Protein AF-A0A6B3QCB6-F1 (afdb_monomer)

Secondary structure (DSSP, 8-state):
-HHHHHHHHHTTS-SSHHHHHHHHHHHHHHHHHHHHHHHHHHHHH----HHHHHHHHHHHHHH-HHHHHHHHHHHHHHHHHHHT-HHHHHHTHHHHHHHHHHHHHHHHHHHHHHHHHHT-

Foldseek 3Di:
DVLVVVLVVLVVDDDCVSVVSNVVSVVVVLLVVQLVLQLVVCVVPDPDDPVVSSVVSSVLCVVDVPLSVQLSVQLVVLVVVCVVPVVCVVPPSVVSSNVSNCVSCVVVVVVVVVVVVVVD

Radius of gyration: 16.86 Å; Cα contacts (8 Å, |Δi|>4): 66; chains: 1; bounding box: 40×39×40 Å

Organism: Enterococcus faecium (NCBI:txid1352)

pLDDT: mean 80.67, std 6.33, range [48.75, 90.5]

Mean predicted aligned error: 8.14 Å

Structure (mmCIF, N/CA/C/O backbone):
data_AF-A0A6B3QCB6-F1
#
_entry.id   AF-A0A6B3QCB6-F1
#
loop_
_atom_site.group_PDB
_atom_site.id
_atom_site.type_symbol
_atom_site.label_atom_id
_atom_site.label_alt_id
_atom_site.label_comp_id
_atom_site.label_asym_id
_atom_site.label_entity_id
_atom_site.label_seq_id
_atom_site.pdbx_PDB_ins_code
_atom_site.Cartn_x
_atom_site.Cartn_y
_atom_site.Cartn_z
_atom_site.occupancy
_atom_site.B_iso_or_equiv
_atom_site.auth_seq_id
_atom_site.auth_comp_id
_atom_site.auth_asym_id
_atom_site.auth_atom_id
_atom_site.pdbx_PDB_model_num
ATOM 1 N N . ALA A 1 1 ? 2.250 -4.844 12.069 1.00 67.50 1 ALA A N 1
ATOM 2 C CA . ALA A 1 1 ? 1.835 -5.451 13.354 1.00 67.50 1 ALA A CA 1
ATOM 3 C C . ALA A 1 1 ? 1.395 -4.399 14.375 1.00 67.50 1 ALA A C 1
ATOM 5 O O . ALA A 1 1 ? 0.248 -4.438 14.794 1.00 67.50 1 ALA A O 1
ATOM 6 N N . LEU A 1 2 ? 2.254 -3.433 14.731 1.00 82.25 2 LEU A N 1
ATOM 7 C CA . LEU A 1 2 ? 1.966 -2.456 15.793 1.00 82.25 2 LEU A CA 1
ATOM 8 C C . LEU A 1 2 ? 0.733 -1.569 15.508 1.00 82.25 2 LEU A C 1
ATOM 10 O O . LEU A 1 2 ? -0.134 -1.428 16.361 1.00 82.25 2 LEU A O 1
ATOM 14 N N . LEU A 1 3 ? 0.603 -1.032 14.290 1.00 80.50 3 LEU A N 1
ATOM 15 C CA . LEU A 1 3 ? -0.561 -0.228 13.876 1.00 80.50 3 LEU A CA 1
ATOM 16 C C . LEU A 1 3 ? -1.867 -1.034 13.843 1.00 80.50 3 LEU A C 1
ATOM 18 O O . LEU A 1 3 ? -2.883 -0.580 14.351 1.00 80.50 3 LEU A O 1
ATOM 22 N N . SER A 1 4 ? -1.828 -2.253 13.302 1.00 82.81 4 SER A N 1
ATOM 23 C CA . SER A 1 4 ? -2.994 -3.143 13.228 1.00 82.81 4 SER A CA 1
ATOM 24 C C . SER A 1 4 ? -3.510 -3.539 14.615 1.00 82.81 4 SER A C 1
ATOM 26 O O . SER A 1 4 ? -4.715 -3.633 14.822 1.00 82.81 4 SER A O 1
ATOM 28 N N . TYR A 1 5 ? -2.606 -3.734 15.579 1.00 85.69 5 TYR A N 1
ATOM 29 C CA . TYR A 1 5 ? -2.975 -4.005 16.967 1.00 85.69 5 TYR A CA 1
ATOM 30 C C . TYR A 1 5 ? -3.605 -2.781 17.645 1.00 85.69 5 TYR A C 1
ATOM 32 O O . TYR A 1 5 ? -4.627 -2.905 18.314 1.00 85.69 5 TYR A O 1
ATOM 40 N N . ASN A 1 6 ? -3.052 -1.585 17.414 1.00 87.31 6 ASN A N 1
ATOM 41 C CA . ASN A 1 6 ? -3.654 -0.344 17.905 1.00 87.31 6 ASN A CA 1
ATOM 42 C C . ASN A 1 6 ? -5.047 -0.099 17.306 1.00 87.31 6 ASN A C 1
ATOM 44 O O . ASN A 1 6 ? -5.932 0.363 18.018 1.00 87.31 6 ASN A O 1
ATOM 48 N N . LEU A 1 7 ? -5.272 -0.471 16.041 1.00 85.06 7 LEU A N 1
ATOM 49 C CA . LEU A 1 7 ? -6.598 -0.404 15.417 1.00 85.06 7 LEU A CA 1
ATOM 50 C C . LEU A 1 7 ? -7.582 -1.363 16.103 1.00 85.06 7 LEU A C 1
ATOM 52 O O . LEU A 1 7 ? -8.694 -0.972 16.439 1.00 85.06 7 LEU A O 1
ATOM 56 N N . TYR A 1 8 ? -7.154 -2.596 16.394 1.00 87.19 8 TYR A N 1
ATOM 57 C CA . TYR A 1 8 ? -7.971 -3.565 17.132 1.00 87.19 8 TYR A CA 1
ATOM 58 C C . TYR A 1 8 ? -8.364 -3.077 18.537 1.00 87.19 8 TYR A C 1
ATOM 60 O O . TYR A 1 8 ? -9.485 -3.317 18.987 1.00 87.19 8 TYR A O 1
ATOM 68 N N . LEU A 1 9 ? -7.455 -2.393 19.238 1.00 85.31 9 LEU A N 1
ATOM 69 C CA . LEU A 1 9 ? -7.742 -1.798 20.546 1.00 85.31 9 LEU A CA 1
ATOM 70 C C . LEU A 1 9 ? -8.662 -0.577 20.441 1.00 85.31 9 LEU A C 1
ATOM 72 O O . LEU A 1 9 ? -9.546 -0.412 21.277 1.00 85.31 9 LEU A O 1
ATOM 76 N N . SER A 1 10 ? -8.479 0.255 19.416 1.00 86.31 10 SER A N 1
ATOM 77 C CA . SER A 1 10 ? -9.271 1.468 19.203 1.00 86.31 10 SER A CA 1
ATOM 78 C C . SER A 1 10 ? -10.761 1.159 18.998 1.00 86.31 10 SER A C 1
ATOM 80 O O . SER A 1 10 ? -11.603 1.774 19.651 1.00 86.31 10 SER A O 1
ATOM 82 N N . VAL A 1 11 ? -11.089 0.108 18.237 1.00 84.12 11 VAL A N 1
ATOM 83 C CA . VAL A 1 11 ? -12.475 -0.363 18.009 1.00 84.12 11 VAL A CA 1
ATOM 84 C C . VAL A 1 11 ? -13.202 -0.766 19.307 1.00 84.12 11 VAL A C 1
ATOM 86 O O . VAL A 1 11 ? -14.431 -0.781 19.356 1.00 84.12 11 VAL A O 1
ATOM 89 N N . GLN A 1 12 ? -12.473 -1.082 20.382 1.00 86.69 12 GLN A N 1
ATOM 90 C CA . GLN A 1 12 ? -13.058 -1.473 21.675 1.00 86.69 12 GLN A CA 1
ATOM 91 C C . GLN A 1 12 ? -13.422 -0.274 22.567 1.00 86.69 12 GLN A C 1
ATOM 93 O O . GLN A 1 12 ? -14.081 -0.443 23.598 1.00 86.69 12 GLN A O 1
ATOM 98 N N . ILE A 1 13 ? -13.008 0.939 22.199 1.00 84.44 13 ILE A N 1
ATOM 99 C CA . ILE A 1 13 ? -13.257 2.161 22.966 1.00 84.44 13 ILE A CA 1
ATOM 100 C C . ILE A 1 13 ? -14.680 2.667 22.681 1.00 84.44 13 ILE A C 1
ATOM 102 O O . ILE A 1 13 ? -15.103 2.790 21.536 1.00 84.44 13 ILE A O 1
ATOM 106 N N . LYS A 1 14 ? -15.434 3.012 23.731 1.00 75.12 14 LYS A N 1
ATOM 107 C CA . LYS A 1 14 ? -16.781 3.599 23.604 1.00 75.12 14 LYS A CA 1
ATOM 108 C C . LYS A 1 14 ? -16.694 5.118 23.419 1.00 75.12 14 LYS A C 1
ATOM 110 O O . LYS A 1 14 ? -16.008 5.784 24.189 1.00 75.12 14 LYS A O 1
ATOM 115 N N . GLY A 1 15 ? -17.426 5.683 22.457 1.00 82.06 15 GLY A N 1
ATOM 116 C CA . GLY A 1 15 ? -17.540 7.138 22.259 1.00 82.06 15 GLY A CA 1
ATOM 117 C C . GLY A 1 15 ? -17.580 7.541 20.785 1.00 82.06 15 GLY A C 1
ATOM 118 O O . GLY A 1 15 ? -17.820 6.701 19.939 1.00 82.06 15 GLY A O 1
ATOM 119 N N . LEU A 1 16 ? -17.347 8.817 20.460 1.00 81.75 16 LEU A N 1
ATOM 120 C CA . LEU A 1 16 ? -17.126 9.284 19.073 1.00 81.75 16 LEU A CA 1
ATOM 121 C C . LEU A 1 16 ? -15.632 9.378 18.717 1.00 81.75 16 LEU A C 1
ATOM 123 O O . LEU A 1 16 ? -15.2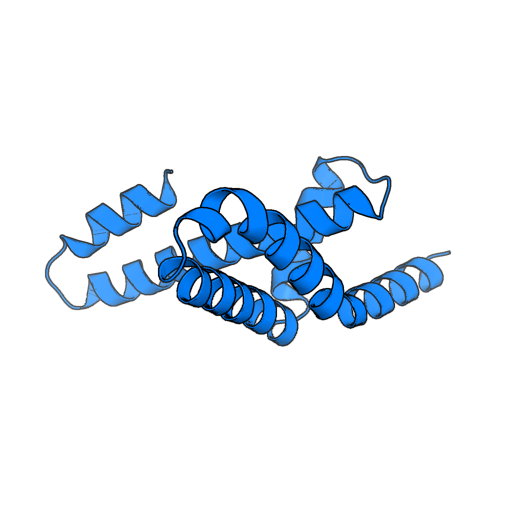66 9.383 17.548 1.00 81.75 16 LEU A O 1
ATOM 127 N N . ILE A 1 17 ? -14.764 9.430 19.733 1.00 82.75 17 ILE A N 1
ATOM 128 C CA . ILE A 1 17 ? -13.312 9.592 19.577 1.00 82.75 17 ILE A CA 1
ATOM 129 C C . ILE A 1 17 ? -12.679 8.365 18.900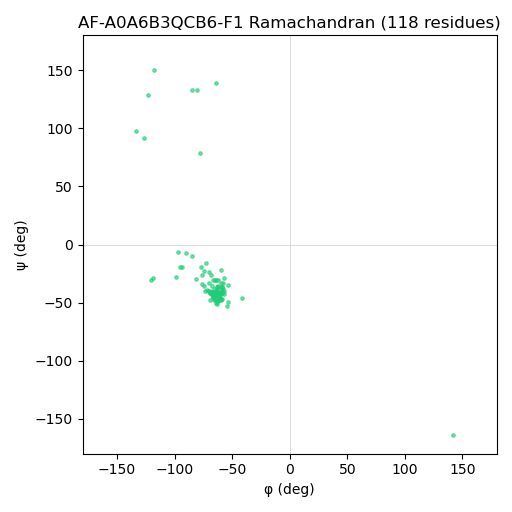 1.00 82.75 17 ILE A C 1
ATOM 131 O O . ILE A 1 17 ? -11.718 8.528 18.151 1.00 82.75 17 ILE A O 1
ATOM 135 N N . PHE A 1 18 ? -13.243 7.161 19.087 1.00 85.50 18 PHE A N 1
ATOM 136 C CA . PHE A 1 18 ? -12.735 5.953 18.421 1.00 85.50 18 PHE A CA 1
ATOM 137 C C . PHE A 1 18 ? -12.764 6.095 16.892 1.00 85.50 18 PHE A C 1
ATOM 139 O O . PHE A 1 18 ? -11.815 5.692 16.234 1.00 85.50 18 PHE A O 1
ATOM 146 N N . LEU A 1 19 ? -13.786 6.754 16.326 1.00 85.75 19 LEU A N 1
ATOM 147 C CA . LEU A 1 19 ? -13.911 6.948 14.879 1.00 85.75 19 LEU A CA 1
ATOM 148 C C . LEU A 1 19 ? -12.745 7.778 14.317 1.00 85.75 19 LEU A C 1
ATOM 150 O O . LEU A 1 19 ? -12.205 7.467 13.257 1.00 85.75 19 LEU A O 1
ATOM 154 N N . ALA A 1 20 ? -12.343 8.832 15.034 1.00 87.94 20 ALA A N 1
ATOM 155 C CA . ALA A 1 20 ? -11.233 9.688 14.624 1.00 87.94 20 ALA A CA 1
ATOM 156 C C . ALA A 1 20 ? -9.889 8.944 14.693 1.00 87.94 20 ALA A C 1
ATOM 158 O O . ALA A 1 20 ? -9.061 9.067 13.788 1.00 87.94 20 ALA A O 1
ATOM 159 N N . ILE A 1 21 ? -9.688 8.147 15.747 1.00 88.12 21 ILE A N 1
ATOM 160 C CA . ILE A 1 21 ? -8.482 7.330 15.927 1.00 88.12 21 ILE A CA 1
ATOM 161 C C . ILE A 1 21 ? -8.414 6.237 14.851 1.00 88.12 21 ILE A C 1
ATOM 163 O O . ILE A 1 21 ? -7.369 6.068 14.222 1.00 88.12 21 ILE A O 1
ATOM 167 N N . ASP A 1 22 ? -9.526 5.552 14.580 1.00 87.88 22 ASP A N 1
ATOM 168 C CA . ASP A 1 22 ? -9.623 4.517 13.548 1.00 87.88 22 ASP A CA 1
ATOM 169 C C . ASP A 1 22 ? -9.336 5.075 12.158 1.00 87.88 22 ASP A C 1
ATOM 171 O O . ASP A 1 22 ? -8.599 4.455 11.395 1.00 87.88 22 ASP A O 1
ATOM 175 N N . PHE A 1 23 ? -9.852 6.263 11.834 1.00 88.88 23 PHE A N 1
ATOM 176 C CA . PHE A 1 23 ? -9.572 6.917 10.557 1.00 88.88 23 PHE A CA 1
ATOM 177 C C . PHE A 1 23 ? -8.072 7.179 10.368 1.00 88.88 23 PHE A C 1
ATOM 179 O O . PHE A 1 23 ? -7.512 6.842 9.325 1.00 88.88 23 PHE A O 1
ATOM 186 N N . ILE A 1 24 ? -7.402 7.721 11.390 1.00 90.50 24 ILE A N 1
ATOM 187 C CA . ILE A 1 24 ? -5.954 7.977 11.365 1.00 90.50 24 ILE A CA 1
ATOM 188 C C . ILE A 1 24 ? -5.160 6.675 11.244 1.00 90.50 24 ILE A C 1
ATOM 190 O O . ILE A 1 24 ? -4.234 6.589 10.436 1.00 90.50 24 ILE A O 1
ATOM 194 N N . LEU A 1 25 ? -5.517 5.654 12.024 1.00 89.19 25 LEU A N 1
ATOM 195 C CA . LEU A 1 25 ? -4.825 4.367 12.015 1.00 89.19 25 LEU A CA 1
ATOM 196 C C . LEU A 1 25 ? -5.003 3.634 10.686 1.00 89.19 25 LEU A C 1
ATOM 198 O O . LEU A 1 25 ? -4.035 3.094 10.148 1.00 89.19 25 LEU A O 1
ATOM 202 N N . LEU A 1 26 ? -6.217 3.637 10.139 1.00 89.12 26 LEU A N 1
ATOM 203 C CA . LEU A 1 26 ? -6.525 3.022 8.854 1.00 89.12 26 LEU A CA 1
ATOM 204 C C . LEU A 1 26 ? -5.809 3.756 7.719 1.00 89.12 26 LEU A C 1
ATOM 206 O O . LEU A 1 26 ? -5.181 3.110 6.883 1.00 89.12 26 LEU A O 1
ATOM 210 N N . PHE A 1 27 ? -5.808 5.089 7.730 1.00 88.12 27 PHE A N 1
ATOM 211 C CA . PHE A 1 27 ? -5.057 5.886 6.762 1.00 88.12 27 PHE A CA 1
ATOM 212 C C . PHE A 1 27 ? -3.549 5.604 6.827 1.00 88.12 27 PHE A C 1
ATOM 214 O O . PHE A 1 27 ? -2.926 5.344 5.799 1.00 88.12 27 PHE A O 1
ATOM 221 N N . ALA A 1 28 ? -2.963 5.560 8.027 1.00 89.00 28 ALA A N 1
ATOM 222 C CA . ALA A 1 28 ? -1.553 5.215 8.208 1.00 89.00 28 ALA A CA 1
ATOM 223 C C . ALA A 1 28 ? -1.220 3.813 7.666 1.00 89.00 28 ALA A C 1
ATOM 225 O O . ALA A 1 28 ? -0.152 3.599 7.087 1.00 89.00 28 ALA A O 1
ATOM 226 N N . LEU A 1 29 ? -2.143 2.860 7.814 1.00 88.94 29 LEU A N 1
ATOM 227 C CA . LEU A 1 29 ? -1.990 1.499 7.307 1.00 88.94 29 LEU A CA 1
ATOM 228 C C . LEU A 1 29 ? -2.038 1.453 5.771 1.00 88.94 29 LEU A C 1
ATOM 230 O O . LEU A 1 29 ? -1.217 0.766 5.161 1.00 88.94 29 LEU A O 1
ATOM 234 N N . LEU A 1 30 ? -2.924 2.233 5.144 1.00 88.38 30 LEU A N 1
ATOM 235 C CA . LEU A 1 30 ? -2.965 2.396 3.685 1.00 88.38 30 LEU A CA 1
ATOM 236 C C . LEU A 1 30 ? -1.690 3.062 3.147 1.00 88.38 30 LEU A C 1
ATOM 238 O O . LEU A 1 30 ? -1.139 2.598 2.150 1.00 88.38 30 LEU A O 1
ATOM 242 N N . CYS A 1 31 ? -1.175 4.096 3.817 1.00 86.88 31 CYS A N 1
ATOM 243 C CA . CYS A 1 31 ? 0.085 4.742 3.438 1.00 86.88 31 CYS A CA 1
ATOM 244 C C . CYS A 1 31 ? 1.275 3.780 3.506 1.00 86.88 31 CYS A C 1
ATOM 246 O O . CYS A 1 31 ? 2.103 3.766 2.595 1.00 86.88 31 CYS A O 1
ATOM 248 N N . LEU A 1 32 ? 1.355 2.942 4.545 1.00 87.44 32 LEU A N 1
ATOM 249 C CA . LEU A 1 32 ? 2.382 1.900 4.634 1.00 87.44 32 LEU A CA 1
ATOM 250 C C . LEU A 1 32 ? 2.265 0.885 3.499 1.00 87.44 32 LEU A C 1
ATOM 252 O O . LEU A 1 32 ? 3.274 0.534 2.891 1.00 87.44 32 LEU A O 1
ATOM 256 N N . PHE A 1 33 ? 1.046 0.438 3.195 1.00 86.69 33 PHE A N 1
ATOM 257 C CA . PHE A 1 33 ? 0.810 -0.490 2.093 1.00 86.69 33 PHE A CA 1
ATOM 258 C C . PHE A 1 33 ? 1.226 0.110 0.743 1.00 86.69 33 PHE A C 1
ATOM 260 O O . PHE A 1 33 ? 1.930 -0.536 -0.028 1.00 86.69 33 PHE A O 1
ATOM 267 N N . ALA A 1 34 ? 0.857 1.363 0.471 1.00 85.62 34 ALA A N 1
ATOM 268 C CA . ALA A 1 34 ? 1.271 2.047 -0.749 1.00 85.62 34 ALA A CA 1
ATOM 269 C C . ALA A 1 34 ? 2.792 2.256 -0.806 1.00 85.62 34 ALA A C 1
ATOM 271 O O . ALA A 1 34 ? 3.394 2.007 -1.845 1.00 85.62 34 ALA A O 1
ATOM 272 N N . THR A 1 35 ? 3.424 2.642 0.309 1.00 85.69 35 THR A N 1
ATOM 273 C CA . THR A 1 35 ? 4.890 2.791 0.400 1.00 85.69 35 THR A CA 1
ATOM 274 C C . THR A 1 35 ? 5.591 1.485 0.046 1.00 85.69 35 THR A C 1
ATOM 276 O O . THR A 1 35 ? 6.571 1.498 -0.691 1.00 85.69 35 THR A O 1
ATOM 279 N N . TYR A 1 36 ? 5.076 0.354 0.531 1.00 85.69 36 TYR A N 1
ATOM 280 C CA . TYR A 1 36 ? 5.602 -0.964 0.190 1.00 85.69 36 TYR A CA 1
ATOM 281 C C . TYR A 1 36 ? 5.505 -1.250 -1.316 1.00 85.69 36 TYR A C 1
ATOM 283 O O . TYR A 1 36 ? 6.484 -1.695 -1.908 1.00 85.69 36 TYR A O 1
ATOM 291 N N . GLN A 1 37 ? 4.377 -0.923 -1.957 1.00 82.38 37 GLN A N 1
ATOM 292 C CA . GLN A 1 37 ? 4.245 -1.123 -3.403 1.00 82.38 37 GLN A CA 1
ATOM 293 C C . GLN A 1 37 ? 5.142 -0.205 -4.226 1.00 82.38 37 GLN A C 1
ATOM 295 O O . GLN A 1 37 ? 5.770 -0.677 -5.169 1.00 82.38 37 GLN A O 1
ATOM 300 N N . TYR A 1 38 ? 5.273 1.069 -3.854 1.00 82.81 38 TYR A N 1
ATOM 301 C CA . TYR A 1 38 ? 6.243 1.958 -4.497 1.00 82.81 38 TYR A CA 1
ATOM 302 C C . TYR A 1 38 ? 7.675 1.459 -4.307 1.00 82.81 38 TYR A C 1
ATOM 304 O O . TYR A 1 38 ? 8.434 1.438 -5.268 1.00 82.81 38 TYR A O 1
ATOM 312 N N . SER A 1 39 ? 8.019 0.977 -3.111 1.00 84.69 39 SER A N 1
ATOM 313 C CA . SER A 1 39 ? 9.334 0.403 -2.822 1.00 84.69 39 SER A CA 1
ATOM 314 C C . SER A 1 39 ? 9.636 -0.798 -3.710 1.00 84.69 39 SER A C 1
ATOM 316 O O . SER A 1 39 ? 10.740 -0.899 -4.226 1.00 84.69 39 SER A O 1
ATOM 318 N N . MET A 1 40 ? 8.667 -1.687 -3.923 1.00 80.81 40 MET A N 1
ATOM 319 C CA . MET A 1 40 ? 8.841 -2.863 -4.777 1.00 80.81 40 MET A CA 1
ATOM 320 C C . MET A 1 40 ? 9.058 -2.490 -6.253 1.00 80.81 40 MET A C 1
ATOM 322 O O . MET A 1 40 ? 9.867 -3.119 -6.934 1.00 80.81 40 MET A O 1
ATOM 326 N N . ILE A 1 41 ? 8.363 -1.459 -6.746 1.00 81.44 41 ILE A N 1
ATOM 327 C CA . ILE A 1 41 ? 8.538 -0.948 -8.115 1.00 81.44 41 ILE A CA 1
ATOM 328 C C . ILE A 1 41 ? 9.906 -0.274 -8.258 1.00 81.44 41 ILE A C 1
ATOM 330 O O . ILE A 1 41 ? 10.646 -0.593 -9.182 1.00 81.44 41 ILE A O 1
ATOM 334 N N . LEU A 1 42 ? 10.267 0.603 -7.317 1.00 80.75 42 LEU A N 1
ATOM 335 C CA . LEU A 1 42 ? 11.532 1.337 -7.345 1.00 80.75 42 LEU A CA 1
ATOM 336 C C . LEU A 1 42 ? 12.743 0.414 -7.274 1.00 80.75 42 LEU A C 1
ATOM 338 O O . LEU A 1 42 ? 13.706 0.638 -7.995 1.00 80.75 42 LEU A O 1
ATOM 342 N N . ASP A 1 43 ? 12.683 -0.621 -6.438 1.00 80.69 43 ASP A N 1
ATOM 343 C CA . ASP A 1 43 ? 13.763 -1.607 -6.298 1.00 80.69 43 ASP A CA 1
ATOM 344 C C . ASP A 1 43 ? 13.969 -2.411 -7.586 1.00 80.69 43 ASP A C 1
ATOM 346 O O . ASP A 1 43 ? 15.084 -2.803 -7.914 1.00 80.69 43 ASP A O 1
ATOM 350 N N . SER A 1 44 ? 12.894 -2.607 -8.355 1.00 76.75 44 SER A N 1
ATOM 351 C CA . SER A 1 44 ? 12.947 -3.319 -9.634 1.00 76.75 44 SER A CA 1
ATOM 352 C C . SER A 1 44 ? 13.529 -2.476 -10.775 1.00 76.75 44 SER A C 1
ATOM 354 O O . SER A 1 44 ? 13.927 -3.037 -11.794 1.00 76.75 44 SER A O 1
ATOM 356 N N . GLU A 1 45 ? 13.552 -1.147 -10.643 1.00 73.62 45 GLU A N 1
ATOM 357 C CA . GLU A 1 45 ? 13.814 -0.222 -11.758 1.00 73.62 45 GLU A CA 1
ATOM 358 C C . GLU A 1 4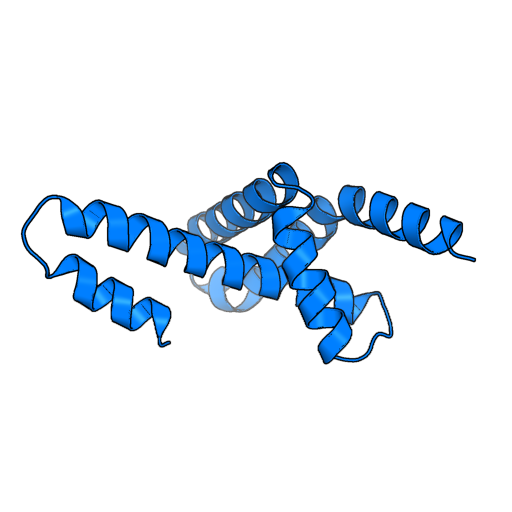5 ? 15.033 0.669 -11.551 1.00 73.62 45 GLU A C 1
ATOM 360 O O . GLU A 1 45 ? 15.707 1.010 -12.521 1.00 73.62 45 GLU A O 1
ATOM 365 N N . TYR A 1 46 ? 15.351 1.014 -10.305 1.00 73.44 46 TYR A N 1
ATOM 366 C CA . TYR A 1 46 ? 16.440 1.922 -9.984 1.00 73.44 46 TYR A CA 1
ATOM 367 C C . TYR A 1 46 ? 17.440 1.260 -9.037 1.00 73.44 46 TYR A C 1
ATOM 369 O O . TYR A 1 46 ? 17.095 0.796 -7.951 1.00 73.44 46 TYR A O 1
ATOM 377 N N . THR A 1 47 ? 18.722 1.306 -9.400 1.00 72.06 47 THR A N 1
ATOM 378 C CA . THR A 1 47 ? 19.820 0.867 -8.527 1.00 72.06 47 THR A CA 1
ATOM 379 C C . THR A 1 47 ? 20.106 1.944 -7.477 1.00 72.06 47 THR A C 1
ATOM 381 O O . THR A 1 47 ? 21.037 2.738 -7.609 1.00 72.06 47 THR A O 1
ATOM 384 N N . ILE A 1 48 ? 19.278 2.008 -6.434 1.00 78.38 48 ILE A N 1
ATOM 385 C CA . ILE A 1 48 ? 19.390 2.979 -5.335 1.00 78.38 48 ILE A CA 1
ATOM 386 C C . ILE A 1 48 ? 19.633 2.232 -4.018 1.00 78.38 48 ILE A C 1
ATOM 388 O O . ILE A 1 48 ? 19.187 1.107 -3.818 1.00 78.38 48 ILE A O 1
ATOM 392 N N . SER A 1 49 ? 20.343 2.858 -3.076 1.00 81.81 49 SER A N 1
ATOM 393 C CA . SER A 1 49 ? 20.502 2.298 -1.734 1.00 81.81 49 SER A CA 1
ATOM 394 C C . SER A 1 49 ? 19.155 2.203 -0.997 1.00 81.81 49 SER A C 1
ATOM 396 O O . SER A 1 49 ? 18.356 3.141 -1.006 1.00 81.81 49 SER A O 1
ATOM 398 N N . VAL A 1 50 ? 18.931 1.094 -0.282 1.00 77.75 50 VAL A N 1
ATOM 399 C CA . VAL A 1 50 ? 17.722 0.816 0.525 1.00 77.75 50 VAL A CA 1
ATOM 400 C C . VAL A 1 50 ? 17.196 2.022 1.337 1.00 77.75 50 VAL A C 1
ATOM 402 O O . VAL A 1 50 ? 15.991 2.278 1.296 1.00 77.75 50 VAL A O 1
ATOM 405 N N . PRO A 1 51 ? 18.027 2.810 2.059 1.00 79.25 51 PRO A N 1
ATOM 406 C CA . PRO A 1 51 ? 17.521 3.967 2.804 1.00 79.25 51 PRO A CA 1
ATOM 407 C C . PRO A 1 51 ? 16.992 5.097 1.911 1.00 79.25 51 PRO A C 1
ATOM 409 O O . PRO A 1 51 ? 16.022 5.759 2.284 1.00 79.25 51 PRO A O 1
ATOM 412 N N . ASN A 1 52 ? 17.600 5.336 0.748 1.00 81.88 52 ASN A N 1
ATOM 413 C CA . ASN A 1 52 ? 17.129 6.358 -0.188 1.00 81.88 52 ASN A CA 1
ATOM 414 C C . ASN A 1 52 ? 15.867 5.892 -0.916 1.00 81.88 52 ASN A C 1
ATOM 416 O O . ASN A 1 52 ? 14.944 6.682 -1.105 1.00 81.88 52 ASN A O 1
ATOM 420 N N . LEU A 1 53 ? 15.789 4.601 -1.224 1.00 83.06 53 LEU A N 1
ATOM 421 C CA . LEU A 1 53 ? 14.624 3.974 -1.830 1.00 83.06 53 LEU A CA 1
ATOM 422 C C . LEU A 1 53 ? 13.386 4.083 -0.934 1.00 83.06 53 LEU A C 1
ATOM 424 O O . LEU A 1 53 ? 12.325 4.501 -1.395 1.00 83.06 53 LEU A O 1
ATOM 428 N N . LEU A 1 54 ? 13.522 3.794 0.363 1.00 82.56 54 LEU A N 1
ATOM 429 C CA . LEU A 1 54 ? 12.436 3.941 1.339 1.00 82.56 54 LEU A CA 1
ATOM 430 C C . LEU A 1 54 ? 11.951 5.389 1.458 1.00 82.56 54 LEU A C 1
ATOM 432 O O . LEU A 1 54 ? 10.745 5.636 1.483 1.00 82.56 54 LEU A O 1
ATOM 436 N N . LYS A 1 55 ? 12.880 6.351 1.510 1.00 82.00 55 LYS A N 1
ATOM 437 C CA . LYS A 1 55 ? 12.538 7.780 1.560 1.00 82.00 55 LYS A CA 1
ATOM 438 C C . LYS A 1 55 ? 11.780 8.210 0.311 1.00 82.00 55 LYS A C 1
ATOM 440 O O . LYS A 1 55 ? 10.730 8.836 0.434 1.00 82.00 55 LYS A O 1
ATOM 445 N N . LEU A 1 56 ? 12.285 7.845 -0.867 1.00 83.19 56 LEU A N 1
ATOM 446 C CA . LEU A 1 56 ? 11.648 8.179 -2.134 1.00 83.19 56 LEU A CA 1
ATOM 447 C C . LEU A 1 56 ? 10.259 7.545 -2.215 1.00 83.19 56 LEU A C 1
ATOM 449 O O . LEU A 1 56 ? 9.289 8.250 -2.466 1.00 83.19 56 LEU A O 1
ATOM 453 N N . SER A 1 57 ? 10.131 6.262 -1.875 1.00 81.38 57 SER A N 1
ATOM 454 C CA . SER A 1 57 ? 8.848 5.543 -1.842 1.00 81.38 57 SER A CA 1
ATOM 455 C C . SER A 1 57 ? 7.829 6.201 -0.912 1.00 81.38 57 SER A C 1
ATOM 457 O O . SER A 1 57 ? 6.656 6.311 -1.257 1.00 81.38 57 SER A O 1
ATOM 459 N N . PHE A 1 58 ? 8.265 6.693 0.250 1.00 82.94 58 PHE A N 1
ATOM 460 C CA . PHE A 1 58 ? 7.387 7.410 1.173 1.00 82.94 58 PHE A CA 1
ATOM 461 C C . PHE A 1 58 ? 6.926 8.754 0.598 1.00 82.94 58 PHE A C 1
ATOM 463 O O . PHE A 1 58 ? 5.745 9.082 0.663 1.00 82.94 58 PHE A O 1
ATOM 470 N N . ILE A 1 59 ? 7.831 9.516 -0.019 1.00 84.12 59 ILE A N 1
ATOM 471 C CA . ILE A 1 59 ? 7.497 10.783 -0.690 1.00 84.12 59 ILE A CA 1
ATOM 472 C C . ILE A 1 59 ? 6.545 10.537 -1.869 1.00 84.12 59 ILE A C 1
ATOM 474 O O . ILE A 1 59 ? 5.609 11.305 -2.082 1.00 84.12 59 ILE A O 1
ATOM 478 N N . SER A 1 60 ? 6.723 9.425 -2.581 1.00 80.81 60 SER A N 1
ATOM 479 C CA . SER A 1 60 ? 5.900 9.002 -3.724 1.00 80.81 60 SER A CA 1
ATOM 480 C C . SER A 1 60 ? 4.424 8.858 -3.358 1.00 80.81 60 SER A C 1
ATOM 482 O O . SER A 1 60 ? 3.549 9.270 -4.119 1.00 80.81 60 SER A O 1
ATOM 484 N N . VAL A 1 61 ? 4.138 8.347 -2.153 1.00 80.69 61 VAL A N 1
ATOM 485 C CA . VAL A 1 61 ? 2.770 8.221 -1.622 1.00 80.69 61 VAL A CA 1
ATOM 486 C C . VAL A 1 61 ? 2.061 9.576 -1.548 1.00 80.69 61 VAL A C 1
ATOM 488 O O . VAL A 1 61 ? 0.866 9.651 -1.827 1.00 80.69 61 VAL A O 1
ATOM 491 N N . PHE A 1 62 ? 2.789 10.646 -1.221 1.00 80.31 62 PHE A N 1
ATOM 492 C CA . PHE A 1 62 ? 2.241 12.0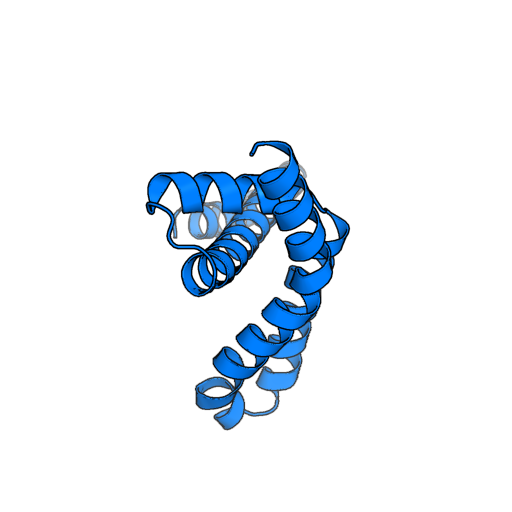03 -1.118 1.00 80.31 62 PHE A CA 1
ATOM 493 C C . PHE A 1 62 ? 2.377 12.819 -2.410 1.00 80.31 62 PHE A C 1
ATOM 495 O O . PHE A 1 62 ? 1.650 13.793 -2.586 1.00 80.31 62 PHE A O 1
ATOM 502 N N . SER A 1 63 ? 3.273 12.422 -3.316 1.00 77.81 63 SER A N 1
ATOM 503 C CA . SER A 1 63 ? 3.540 13.110 -4.585 1.00 77.81 63 SER A CA 1
ATOM 504 C C . SER A 1 63 ? 2.341 13.069 -5.537 1.00 77.81 63 SER A C 1
ATOM 506 O O . SER A 1 63 ? 2.003 14.083 -6.143 1.00 77.81 63 SER A O 1
ATOM 508 N N . SER A 1 64 ? 1.647 11.929 -5.633 1.00 75.94 64 SER A N 1
ATOM 509 C CA . SER A 1 64 ? 0.439 11.800 -6.456 1.00 75.94 64 SER A CA 1
ATOM 510 C C . SER A 1 64 ? -0.682 11.106 -5.690 1.00 75.94 64 SER A C 1
ATOM 512 O O . SER A 1 64 ? -0.777 9.877 -5.649 1.00 75.94 64 SER A O 1
ATOM 514 N N . PHE A 1 65 ? -1.595 11.909 -5.134 1.00 76.12 65 PHE A N 1
ATOM 515 C CA . PHE A 1 65 ? -2.790 11.402 -4.448 1.00 76.12 65 PHE A CA 1
ATOM 516 C C . PHE A 1 65 ? -3.681 10.551 -5.372 1.00 76.12 65 PHE A C 1
ATOM 518 O O . PHE A 1 65 ? -4.288 9.572 -4.939 1.00 76.12 65 PHE A O 1
ATOM 525 N N . SER A 1 66 ? -3.721 10.883 -6.668 1.00 76.75 66 SER A N 1
ATOM 526 C CA . SER A 1 66 ? -4.464 10.113 -7.674 1.00 76.75 66 SER A CA 1
ATOM 527 C C . SER A 1 66 ? -3.852 8.726 -7.890 1.00 76.75 66 SER A C 1
ATOM 529 O O . SER A 1 66 ? -4.571 7.725 -7.871 1.00 76.75 66 SER A O 1
ATOM 531 N N . SER A 1 67 ? -2.524 8.642 -8.028 1.00 78.62 67 SER A N 1
ATOM 532 C CA . SER A 1 67 ? -1.820 7.359 -8.163 1.00 78.62 67 SER A CA 1
ATOM 533 C C . SER A 1 67 ? -1.949 6.521 -6.892 1.00 78.62 67 SER A C 1
ATOM 535 O O . SER A 1 67 ? -2.245 5.330 -6.972 1.00 78.62 67 SER A O 1
ATOM 537 N N . PHE A 1 68 ? -1.841 7.152 -5.718 1.00 82.25 68 PHE A N 1
ATOM 538 C CA . PHE A 1 68 ? -2.101 6.512 -4.429 1.00 82.25 68 PHE A CA 1
ATOM 539 C C . PHE A 1 68 ? -3.492 5.863 -4.379 1.00 82.25 68 PHE A C 1
ATOM 541 O O . PHE A 1 68 ? -3.601 4.664 -4.120 1.00 82.25 68 PHE A O 1
ATOM 548 N N . LEU A 1 69 ? -4.556 6.610 -4.696 1.00 83.56 69 LEU A N 1
ATOM 549 C CA . LEU A 1 69 ? -5.918 6.068 -4.699 1.00 83.56 69 LEU A CA 1
ATOM 550 C C . LEU A 1 69 ? -6.086 4.912 -5.691 1.00 83.56 69 LEU A C 1
ATOM 552 O O . LEU A 1 69 ? -6.704 3.907 -5.344 1.00 83.56 69 LEU A O 1
ATOM 556 N N . LYS A 1 70 ? -5.520 5.012 -6.900 1.00 83.88 70 LYS A N 1
ATOM 557 C CA . LYS A 1 70 ? 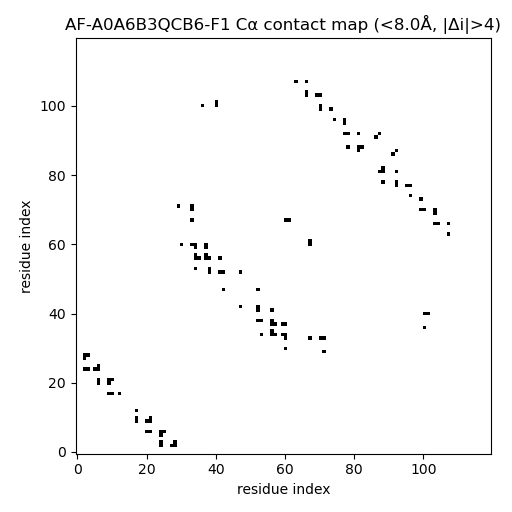-5.589 3.940 -7.911 1.00 83.88 70 LYS A CA 1
ATOM 558 C C . LYS A 1 70 ? -4.899 2.655 -7.451 1.00 83.88 70 LYS A C 1
ATOM 560 O O . LYS A 1 70 ? -5.426 1.570 -7.700 1.00 83.88 70 LYS A O 1
ATOM 565 N N . ILE A 1 71 ? -3.762 2.760 -6.761 1.00 84.06 71 ILE A N 1
ATOM 566 C CA . ILE A 1 71 ? -3.051 1.605 -6.191 1.00 84.06 71 ILE A CA 1
ATOM 567 C C . ILE A 1 71 ? -3.896 0.950 -5.094 1.00 84.06 71 ILE A C 1
ATOM 569 O O . ILE A 1 71 ? -4.101 -0.263 -5.122 1.00 84.06 71 ILE A O 1
ATOM 573 N N . ILE A 1 72 ? -4.441 1.740 -4.162 1.00 86.94 72 ILE A N 1
ATOM 574 C CA . ILE A 1 72 ? -5.269 1.217 -3.065 1.00 86.94 72 ILE A CA 1
ATOM 575 C C . ILE A 1 72 ? -6.549 0.561 -3.593 1.00 86.94 72 ILE A C 1
ATOM 577 O O . ILE A 1 72 ? -6.839 -0.588 -3.256 1.00 86.94 72 ILE A O 1
ATOM 581 N N . ILE A 1 73 ? -7.302 1.264 -4.442 1.00 87.56 73 ILE A N 1
ATOM 582 C CA . ILE A 1 73 ? -8.572 0.773 -4.992 1.00 87.56 73 ILE A CA 1
ATOM 583 C C . ILE A 1 73 ? -8.328 -0.447 -5.880 1.00 87.56 73 ILE A C 1
ATOM 585 O O . ILE A 1 73 ? -9.020 -1.451 -5.737 1.00 87.56 73 ILE A O 1
ATOM 589 N N . GLY A 1 74 ? -7.328 -0.399 -6.762 1.00 84.94 74 GLY A N 1
ATOM 590 C CA . GLY A 1 74 ? -7.013 -1.513 -7.650 1.00 84.94 74 GLY A CA 1
ATOM 591 C C . GLY A 1 74 ? -6.542 -2.759 -6.906 1.00 84.94 74 GLY A C 1
ATOM 592 O O . GLY A 1 74 ? -7.021 -3.854 -7.195 1.00 84.94 74 GLY A O 1
ATOM 593 N N . SER A 1 75 ? -5.706 -2.601 -5.876 1.00 84.44 75 SER A N 1
ATOM 594 C CA . SER A 1 75 ? -5.341 -3.704 -4.976 1.00 84.44 75 SER A CA 1
ATOM 595 C C . SER A 1 75 ? -6.571 -4.290 -4.268 1.00 84.44 75 SER A C 1
ATOM 597 O O . SER A 1 75 ? -6.731 -5.509 -4.201 1.00 84.44 75 SER A O 1
ATOM 599 N N . GLY A 1 76 ? -7.490 -3.435 -3.806 1.00 85.69 76 GLY A N 1
ATOM 600 C CA . GLY A 1 76 ? -8.760 -3.860 -3.213 1.00 85.69 76 GLY A CA 1
ATOM 601 C C . GLY A 1 76 ? -9.644 -4.653 -4.182 1.00 85.69 76 GLY A C 1
ATOM 602 O O . GLY A 1 76 ? -10.173 -5.700 -3.810 1.00 85.69 76 GLY A O 1
ATOM 603 N N . ILE A 1 77 ? -9.761 -4.204 -5.435 1.00 86.94 77 ILE A N 1
ATOM 604 C CA . ILE A 1 77 ? -10.515 -4.902 -6.489 1.00 86.94 77 ILE A CA 1
ATOM 605 C C . ILE A 1 77 ? -9.882 -6.263 -6.788 1.00 86.94 77 ILE A C 1
ATOM 607 O O . ILE A 1 77 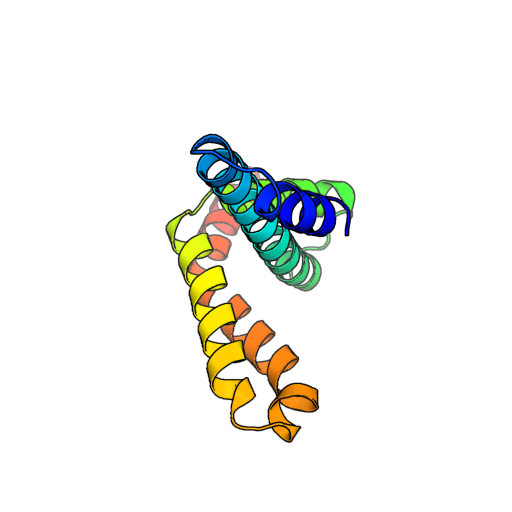? -10.597 -7.262 -6.836 1.00 86.94 77 ILE A O 1
ATOM 611 N N . ILE A 1 78 ? -8.555 -6.328 -6.940 1.00 85.38 78 ILE A N 1
ATOM 612 C CA . ILE A 1 78 ? -7.837 -7.585 -7.197 1.00 85.38 78 ILE A CA 1
ATOM 613 C C . ILE A 1 78 ? -8.088 -8.574 -6.058 1.00 85.38 78 ILE A C 1
ATOM 615 O O . ILE A 1 78 ? -8.455 -9.718 -6.322 1.00 85.38 78 ILE A O 1
ATOM 619 N N . LEU A 1 79 ? -7.971 -8.147 -4.799 1.00 85.12 79 LEU A N 1
ATOM 620 C CA . LEU A 1 79 ? -8.267 -9.001 -3.645 1.00 85.12 79 LEU A CA 1
ATOM 621 C C . LEU A 1 79 ? -9.734 -9.453 -3.615 1.00 85.12 79 LEU A C 1
ATOM 623 O O . LEU A 1 79 ? -9.999 -10.631 -3.378 1.00 85.12 79 LEU A O 1
ATOM 627 N N . GLY A 1 80 ? -10.679 -8.554 -3.901 1.00 85.00 80 GLY A N 1
ATOM 628 C CA . GLY A 1 80 ? -12.110 -8.864 -3.932 1.00 85.00 80 GLY A CA 1
ATOM 629 C C . GLY A 1 80 ? -12.487 -9.875 -5.017 1.00 85.00 80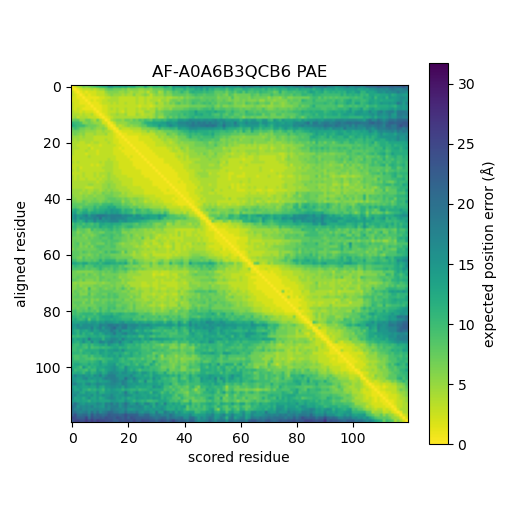 GLY A C 1
ATOM 630 O O . GLY A 1 80 ? -13.191 -10.845 -4.740 1.00 85.00 80 GLY A O 1
ATOM 631 N N . VAL A 1 81 ? -11.974 -9.698 -6.238 1.00 83.94 81 VAL A N 1
ATOM 632 C CA . VAL A 1 81 ? -12.175 -10.641 -7.354 1.00 83.94 81 VAL A CA 1
ATOM 633 C C . VAL A 1 81 ? -11.528 -11.982 -7.035 1.00 83.94 81 VAL A C 1
ATOM 635 O O . VAL A 1 81 ? -12.125 -13.038 -7.245 1.00 83.94 81 VAL A O 1
ATOM 638 N N . THR A 1 82 ? -10.323 -11.953 -6.474 1.00 85.06 82 THR A N 1
ATOM 639 C CA . THR A 1 82 ? -9.591 -13.177 -6.158 1.00 85.06 82 THR A CA 1
ATOM 640 C C . THR A 1 82 ? -10.242 -13.970 -5.023 1.00 85.06 82 THR A C 1
ATOM 642 O O . THR A 1 82 ? -10.144 -15.195 -5.003 1.00 85.06 82 THR A O 1
ATOM 645 N N . TRP A 1 83 ? -10.989 -13.326 -4.120 1.00 81.50 83 TRP A N 1
ATOM 646 C CA . TRP A 1 83 ? -11.726 -14.013 -3.053 1.00 81.50 83 TRP A CA 1
ATOM 647 C C . TRP A 1 83 ? -12.717 -15.065 -3.580 1.00 81.50 83 TRP A C 1
ATOM 649 O O . TRP A 1 83 ? -12.960 -16.077 -2.922 1.00 81.50 83 TRP A O 1
ATOM 659 N N . GLN A 1 84 ? -13.255 -14.869 -4.789 1.00 82.44 84 GLN A N 1
ATOM 660 C CA . GLN A 1 84 ? -14.137 -15.839 -5.451 1.00 82.44 84 GLN A CA 1
ATOM 661 C C . GLN A 1 84 ? -13.387 -17.108 -5.903 1.00 82.44 84 GLN A C 1
ATOM 663 O O . GLN A 1 84 ? -13.986 -18.176 -6.020 1.00 82.44 84 GLN A O 1
ATOM 668 N N . PHE A 1 85 ? -12.067 -17.028 -6.109 1.00 81.56 85 PHE A N 1
ATOM 669 C CA . PHE A 1 85 ? -11.248 -18.090 -6.695 1.00 81.56 85 PHE A CA 1
ATOM 670 C C . PHE A 1 85 ? -10.047 -18.434 -5.806 1.00 81.56 85 PHE A C 1
ATOM 672 O O . PHE A 1 85 ? -8.948 -17.904 -5.964 1.00 81.56 85 PHE A O 1
ATOM 679 N N . LYS A 1 86 ? -10.224 -19.410 -4.906 1.00 77.69 86 LYS A N 1
ATOM 680 C CA . LYS A 1 86 ? -9.197 -19.833 -3.928 1.00 77.69 86 LYS A CA 1
ATOM 681 C C . LYS A 1 86 ? -7.839 -20.196 -4.551 1.00 77.69 86 LYS A C 1
ATOM 683 O O . LYS A 1 86 ? -6.807 -19.914 -3.954 1.00 77.69 86 LYS A O 1
ATOM 688 N N . GLY A 1 87 ? -7.826 -20.790 -5.749 1.00 78.12 87 GLY A N 1
ATOM 689 C CA . GLY A 1 87 ? -6.582 -21.110 -6.464 1.00 78.12 87 GLY A CA 1
ATOM 690 C C . GLY A 1 87 ? -5.852 -19.871 -6.992 1.00 78.12 87 GLY A C 1
ATOM 691 O O . GLY A 1 87 ? -4.627 -19.812 -6.991 1.00 78.12 87 GLY A O 1
ATOM 692 N N . LEU A 1 88 ? -6.598 -18.839 -7.371 1.00 77.94 88 LEU A N 1
ATOM 693 C CA . LEU A 1 88 ? -6.051 -17.602 -7.919 1.00 77.94 88 LEU A CA 1
ATOM 694 C C . LEU A 1 88 ? -5.397 -16.744 -6.819 1.00 77.94 88 LEU A C 1
ATOM 696 O O . LEU A 1 88 ? -4.467 -15.993 -7.099 1.00 77.94 88 LEU A O 1
ATOM 700 N N . ILE A 1 89 ? -5.794 -16.939 -5.556 1.00 78.31 89 ILE A N 1
ATOM 701 C CA . ILE A 1 89 ? -5.185 -16.287 -4.385 1.00 78.31 89 ILE A CA 1
ATOM 702 C C . ILE A 1 89 ? -3.728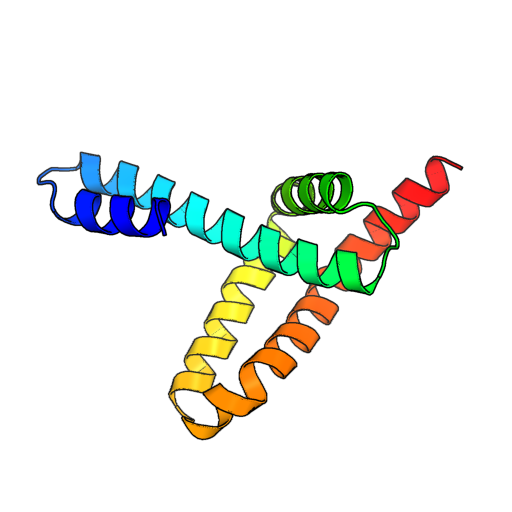 -16.702 -4.176 1.00 78.31 89 ILE A C 1
ATOM 704 O O . ILE A 1 89 ? -2.893 -15.859 -3.864 1.00 78.31 89 ILE A O 1
ATOM 708 N N . LEU A 1 90 ? -3.417 -17.983 -4.385 1.00 75.88 90 LEU A N 1
ATOM 709 C CA . LEU A 1 90 ? -2.079 -18.530 -4.147 1.00 75.88 90 LEU A CA 1
ATOM 710 C C . LEU A 1 90 ? -1.117 -18.266 -5.309 1.00 75.88 90 LEU A C 1
ATOM 712 O O . LEU A 1 90 ? 0.080 -18.135 -5.077 1.00 75.88 90 LEU A O 1
ATOM 716 N N . PHE A 1 91 ? -1.627 -18.172 -6.541 1.00 80.75 91 PHE A N 1
ATOM 717 C CA . PHE A 1 91 ? -0.780 -18.121 -7.739 1.00 80.75 91 PHE A CA 1
ATOM 718 C C . PHE A 1 91 ? -0.923 -16.836 -8.566 1.00 80.75 91 PHE A C 1
ATOM 720 O O . PHE A 1 91 ? 0.028 -16.424 -9.220 1.00 80.75 91 PHE A O 1
ATOM 727 N N . GLY A 1 92 ? -2.090 -16.188 -8.549 1.00 77.50 92 GLY A N 1
ATOM 728 C CA . GLY A 1 92 ? -2.404 -15.054 -9.425 1.00 77.50 92 GLY A CA 1
ATOM 729 C C . GLY A 1 92 ? -2.234 -13.680 -8.780 1.00 77.50 92 GLY A C 1
ATOM 730 O O . GLY A 1 92 ? -1.928 -12.723 -9.484 1.00 77.50 92 GLY A O 1
ATOM 731 N N . VAL A 1 93 ? -2.392 -13.567 -7.456 1.00 82.31 93 VAL A N 1
ATOM 732 C CA . VAL A 1 93 ? -2.405 -12.265 -6.754 1.00 82.31 93 VAL A CA 1
ATOM 733 C C . VAL A 1 93 ? -1.118 -11.490 -6.949 1.00 82.31 93 VAL A C 1
ATOM 735 O O . VAL A 1 93 ? -1.178 -10.313 -7.283 1.00 82.31 93 VAL A O 1
ATOM 738 N N . ILE A 1 94 ? 0.034 -12.136 -6.760 1.00 79.88 94 ILE A N 1
ATOM 739 C CA . ILE A 1 94 ? 1.324 -11.445 -6.856 1.00 79.88 94 ILE A CA 1
ATOM 740 C C . ILE A 1 94 ? 1.530 -10.927 -8.284 1.00 79.88 94 ILE A C 1
ATOM 742 O O . ILE A 1 94 ? 1.807 -9.747 -8.460 1.00 79.88 94 ILE A O 1
ATOM 746 N N . GLY A 1 95 ? 1.292 -11.761 -9.303 1.00 80.94 95 GLY A N 1
ATOM 747 C CA . GLY A 1 95 ? 1.429 -11.354 -10.705 1.00 80.94 95 GLY A CA 1
ATOM 748 C C . GLY A 1 95 ? 0.456 -10.242 -11.109 1.00 80.94 95 GLY A C 1
ATOM 749 O O . GLY A 1 95 ? 0.863 -9.262 -11.729 1.00 80.94 95 GLY A O 1
ATOM 750 N N . LEU A 1 96 ? -0.816 -10.350 -10.713 1.00 80.38 96 LEU A N 1
ATOM 751 C CA . LEU A 1 96 ? -1.827 -9.326 -10.991 1.00 80.38 96 LEU A CA 1
ATOM 752 C C . LEU A 1 96 ? -1.507 -8.004 -10.294 1.00 80.38 96 LEU A C 1
ATOM 754 O O . LEU A 1 96 ? -1.651 -6.951 -10.911 1.00 80.38 96 LEU A O 1
ATOM 758 N N . LEU A 1 97 ? -1.040 -8.047 -9.044 1.00 78.44 97 LEU A N 1
ATOM 759 C CA . LEU A 1 97 ? -0.605 -6.852 -8.325 1.00 78.44 97 LEU A CA 1
ATOM 760 C C . LEU A 1 97 ? 0.608 -6.214 -8.999 1.00 78.44 97 LEU A C 1
ATOM 762 O O . LEU A 1 97 ? 0.602 -5.004 -9.194 1.00 78.44 97 LEU A O 1
ATOM 766 N N . THR A 1 98 ? 1.616 -6.990 -9.400 1.00 78.44 98 THR A N 1
ATOM 767 C CA . THR A 1 98 ? 2.799 -6.455 -10.090 1.00 78.44 98 THR A CA 1
ATOM 768 C C . THR A 1 98 ? 2.427 -5.791 -11.415 1.00 78.44 98 THR A C 1
ATOM 770 O O . THR A 1 98 ? 2.827 -4.652 -11.649 1.00 78.44 98 THR A O 1
ATOM 773 N N . VAL A 1 99 ? 1.614 -6.443 -12.253 1.00 82.81 99 VAL A N 1
ATOM 774 C CA . VAL A 1 99 ? 1.170 -5.880 -13.544 1.00 82.81 99 VAL A CA 1
ATOM 775 C C . VAL A 1 99 ? 0.322 -4.623 -13.338 1.00 82.81 99 VAL A C 1
ATOM 777 O O . VAL A 1 99 ? 0.523 -3.614 -14.019 1.00 82.81 99 VAL A O 1
ATOM 780 N N . TRP A 1 100 ? -0.602 -4.651 -12.377 1.00 79.56 100 TRP A N 1
ATOM 781 C CA . TRP A 1 100 ? -1.459 -3.509 -12.070 1.00 79.56 100 TRP A CA 1
ATOM 782 C C . TRP A 1 100 ? -0.659 -2.311 -11.559 1.00 79.56 100 TRP A C 1
ATOM 784 O O . TRP A 1 100 ? -0.800 -1.202 -12.075 1.00 79.56 100 TRP A O 1
ATOM 794 N N . ASN A 1 101 ? 0.209 -2.541 -10.575 1.00 75.69 101 ASN A N 1
ATOM 795 C CA . ASN A 1 101 ? 1.058 -1.507 -9.998 1.00 75.69 101 ASN A CA 1
ATOM 796 C C . ASN A 1 101 ? 2.009 -0.925 -11.050 1.00 75.69 101 ASN A C 1
ATOM 798 O O . ASN A 1 101 ? 2.117 0.293 -11.150 1.00 75.69 101 ASN A O 1
ATOM 802 N N . GLY A 1 102 ? 2.629 -1.763 -11.886 1.00 71.81 102 GLY A N 1
ATOM 803 C CA . GLY A 1 102 ? 3.494 -1.300 -12.974 1.00 71.81 102 GLY A CA 1
ATOM 804 C C . GLY A 1 102 ? 2.765 -0.390 -13.968 1.00 71.81 102 GLY A C 1
ATOM 805 O O . GLY A 1 102 ? 3.292 0.656 -14.336 1.00 71.81 102 GLY A O 1
ATOM 806 N N . THR A 1 103 ? 1.525 -0.737 -14.332 1.00 75.81 103 THR A N 1
ATOM 807 C CA . THR A 1 103 ? 0.703 0.048 -15.274 1.00 75.81 103 THR A CA 1
ATOM 808 C C . THR A 1 103 ? 0.212 1.366 -14.669 1.00 75.81 103 THR A C 1
ATOM 810 O O . THR A 1 103 ? 0.168 2.396 -15.337 1.00 75.81 103 THR A O 1
ATOM 813 N N . MET A 1 104 ? -0.186 1.362 -13.395 1.00 73.00 104 MET A N 1
ATOM 814 C CA . MET A 1 104 ? -0.726 2.563 -12.742 1.00 73.00 104 MET A CA 1
ATOM 815 C C . MET A 1 104 ? 0.359 3.571 -12.363 1.00 73.00 104 MET A C 1
ATOM 817 O O . MET A 1 104 ? 0.088 4.771 -12.292 1.00 73.00 104 MET A O 1
ATOM 821 N N . THR A 1 105 ? 1.582 3.094 -12.149 1.00 71.81 105 THR A N 1
ATOM 822 C CA . THR A 1 105 ? 2.719 3.916 -11.730 1.00 71.81 105 THR A CA 1
ATOM 823 C C . THR A 1 105 ? 3.510 4.482 -12.919 1.00 71.81 105 THR A C 1
ATOM 825 O O . THR A 1 105 ? 4.339 5.363 -12.716 1.00 71.81 105 THR A O 1
ATOM 828 N N . THR A 1 106 ? 3.222 4.077 -14.166 1.00 72.56 106 THR A N 1
ATOM 829 C CA . THR A 1 106 ? 3.943 4.533 -15.376 1.00 72.56 106 THR A CA 1
ATOM 830 C C . THR A 1 106 ? 3.992 6.058 -15.509 1.00 72.56 106 THR A C 1
ATOM 832 O O . THR A 1 106 ? 5.068 6.628 -15.625 1.00 72.56 106 THR A O 1
ATOM 835 N N . HIS A 1 107 ? 2.851 6.741 -15.380 1.00 72.00 107 HIS A N 1
ATOM 836 C CA . HIS A 1 107 ? 2.792 8.206 -15.495 1.00 72.00 107 HIS A CA 1
ATOM 837 C C . HIS A 1 107 ? 3.578 8.923 -14.384 1.00 72.00 107 HIS A C 1
ATOM 839 O O . HIS A 1 107 ? 4.077 10.029 -14.567 1.00 72.00 107 HIS A O 1
ATOM 845 N N . TRP A 1 108 ? 3.659 8.323 -13.197 1.00 71.69 108 TRP A N 1
ATOM 846 C CA . TRP A 1 108 ? 4.423 8.900 -12.096 1.00 71.69 108 TRP A CA 1
ATOM 847 C C . TRP A 1 108 ? 5.933 8.697 -12.289 1.00 71.69 108 TRP A C 1
ATOM 849 O O . TRP A 1 108 ? 6.714 9.582 -11.958 1.00 71.69 108 TRP A O 1
ATOM 859 N N . ARG A 1 109 ? 6.337 7.574 -12.889 1.00 70.00 109 ARG A N 1
ATOM 860 C CA . ARG A 1 109 ? 7.737 7.310 -13.239 1.00 70.00 109 ARG A CA 1
ATOM 861 C C . ARG A 1 109 ? 8.258 8.240 -14.320 1.00 70.00 109 ARG A C 1
ATOM 863 O O . ARG A 1 109 ? 9.334 8.787 -14.154 1.00 70.00 109 ARG A O 1
ATOM 870 N N . GLU A 1 110 ? 7.473 8.484 -15.367 1.00 76.31 110 GLU A N 1
ATOM 871 C CA . GLU A 1 110 ? 7.845 9.450 -16.411 1.00 76.31 110 GLU A CA 1
ATOM 872 C C . GLU A 1 110 ? 8.082 10.857 -15.838 1.00 76.31 110 GLU A C 1
ATOM 874 O O . GLU A 1 110 ? 8.931 11.597 -16.328 1.00 76.31 110 GLU A O 1
ATOM 879 N N . GLU A 1 111 ? 7.344 11.236 -14.791 1.00 75.25 111 GLU A N 1
ATOM 880 C CA . GLU A 1 111 ? 7.553 12.503 -14.086 1.00 75.25 111 GLU A CA 1
ATOM 881 C C . GLU A 1 111 ? 8.822 12.479 -13.222 1.00 75.25 111 GLU A C 1
ATOM 883 O O . GLU A 1 111 ? 9.564 13.459 -13.198 1.00 75.25 111 GLU A O 1
ATOM 888 N N . LEU A 1 112 ? 9.108 11.363 -12.545 1.00 76.06 112 LEU A N 1
ATOM 889 C CA . LEU A 1 112 ? 10.363 11.197 -11.810 1.00 76.06 112 LEU A CA 1
ATOM 890 C C . LEU A 1 112 ? 11.589 11.234 -12.723 1.00 76.06 112 LEU A C 1
ATOM 892 O O . LEU A 1 112 ? 12.557 11.913 -12.387 1.00 76.06 112 LEU A O 1
ATOM 896 N N . ASP A 1 113 ? 11.552 10.532 -13.854 1.00 76.44 113 ASP A N 1
ATOM 897 C CA . ASP A 1 113 ? 12.672 10.463 -14.796 1.00 76.44 113 ASP A CA 1
ATOM 898 C C . ASP A 1 113 ? 12.990 11.850 -15.362 1.00 76.44 113 ASP A C 1
ATOM 900 O O . ASP A 1 113 ? 14.148 12.260 -15.366 1.00 76.44 113 ASP A O 1
ATOM 904 N N . LYS A 1 114 ? 11.966 12.642 -15.712 1.00 75.31 114 LYS A N 1
ATOM 905 C CA . LYS A 1 114 ? 12.149 14.048 -16.113 1.00 75.31 114 LYS A CA 1
ATOM 906 C C . LYS A 1 114 ? 12.814 14.892 -15.034 1.00 75.31 114 LYS A C 1
ATOM 908 O O . LYS A 1 114 ? 13.620 15.766 -15.347 1.00 75.31 114 LYS A O 1
ATOM 913 N N . GLN A 1 115 ? 12.451 14.683 -13.769 1.00 73.88 115 GLN A N 1
ATOM 914 C CA . GLN A 1 115 ? 13.078 15.426 -12.681 1.00 73.88 115 GLN A CA 1
ATOM 915 C C . GLN A 1 115 ? 14.531 15.004 -12.496 1.00 73.88 115 GLN A C 1
ATOM 917 O O . GLN A 1 115 ? 15.373 15.883 -12.352 1.00 73.88 115 GLN A O 1
ATOM 922 N N . LEU A 1 116 ? 14.837 13.706 -12.569 1.00 70.62 116 LEU A N 1
ATOM 923 C CA . LEU A 1 116 ? 16.206 13.192 -12.498 1.00 70.62 116 LEU A CA 1
ATOM 924 C C . LEU A 1 116 ? 17.087 13.723 -13.640 1.00 70.62 1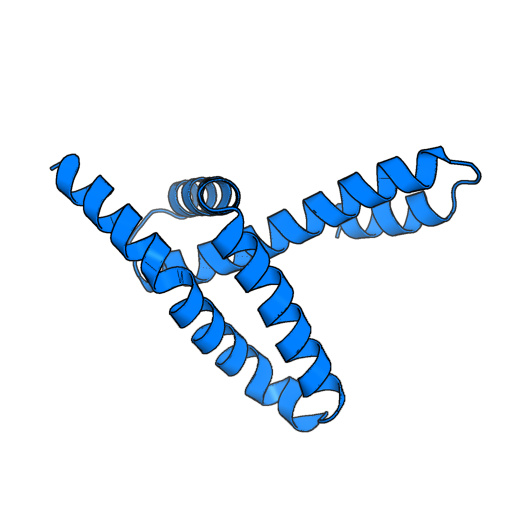16 LEU A C 1
ATOM 926 O O . LEU A 1 116 ? 18.173 14.214 -13.351 1.00 70.62 116 LEU A O 1
ATOM 930 N N . GLU A 1 117 ? 16.602 13.723 -14.887 1.00 71.81 117 GLU A N 1
ATOM 931 C CA . GLU A 1 117 ? 17.321 14.297 -16.041 1.00 71.81 117 GLU A CA 1
ATOM 932 C C . GLU A 1 117 ? 17.557 15.808 -15.904 1.00 71.81 117 GLU A C 1
ATOM 934 O O . GLU A 1 117 ? 18.549 16.321 -16.401 1.00 71.81 117 GLU A O 1
ATOM 939 N N . SER A 1 118 ? 16.674 16.544 -15.218 1.00 67.38 118 SER A N 1
ATOM 940 C CA . SER A 1 118 ? 16.864 17.988 -15.000 1.00 67.38 118 SER A CA 1
ATOM 941 C C . SER A 1 118 ? 17.968 18.333 -13.991 1.00 67.38 118 SER A C 1
ATOM 943 O O . SER A 1 118 ? 18.379 19.492 -13.909 1.00 67.38 118 SER A O 1
ATOM 945 N N . TYR A 1 119 ? 18.403 17.351 -13.194 1.00 58.31 119 TYR A N 1
ATOM 946 C CA . TYR A 1 119 ? 19.461 17.502 -12.193 1.00 58.31 119 TYR A CA 1
ATOM 947 C C . TYR A 1 119 ? 20.845 17.043 -12.694 1.00 58.31 119 TYR A C 1
ATOM 949 O O . TYR A 1 119 ? 21.821 17.262 -11.970 1.00 58.31 119 TYR A O 1
ATOM 957 N N . GLU A 1 120 ? 20.937 16.447 -13.891 1.00 48.75 120 GLU A N 1
ATOM 958 C CA . GLU A 1 120 ? 22.193 16.223 -14.639 1.00 48.75 120 GLU A CA 1
ATOM 959 C C . GLU A 1 120 ? 22.545 17.419 -15.539 1.00 48.75 120 GLU A C 1
ATOM 961 O O . GLU A 1 120 ? 23.755 17.745 -15.609 1.00 48.75 120 GLU A O 1
#

Sequence (120 aa):
ALLSYNLYLSVQIKGLIFLAIDFILLFALLCLFATYQYSMILDSEYTISVPNLLKLSFISVFSSFSSFLKIIIGSGIILGVTWQFKGLILFGVIGLLTVWNGTMTTHWREELDKQLESYE

Solvent-accessible surface area (backbone atoms only — not comparable to full-atom values): 6716 Å² total; per-residue (Å²): 108,73,62,61,53,51,42,62,55,36,74,71,50,86,73,72,63,30,59,59,52,40,51,53,45,52,49,53,52,50,51,52,53,48,22,51,52,40,33,57,52,44,65,74,74,46,100,62,59,70,73,59,40,52,53,50,17,50,51,49,48,70,72,35,62,67,51,43,50,50,51,56,52,49,52,50,49,52,52,58,60,30,69,80,36,72,70,40,54,80,68,40,47,68,58,51,48,52,55,50,49,55,63,61,42,45,72,59,45,60,54,48,52,54,53,55,62,72,75,109